Protein AF-A0A3D4EMS1-F1 (afdb_monomer)

Mean predicted aligned error: 6.12 Å

pLDDT: mean 89.82, std 6.59, range [55.81, 97.88]

Structure (mmCIF, N/CA/C/O backbone):
data_AF-A0A3D4EMS1-F1
#
_entry.id   AF-A0A3D4EMS1-F1
#
loop_
_atom_site.group_PDB
_atom_site.id
_atom_site.type_symbol
_atom_site.label_atom_id
_atom_site.label_alt_id
_atom_site.label_comp_id
_atom_site.label_asym_id
_atom_site.label_entity_id
_atom_site.label_seq_id
_atom_site.pdbx_PDB_ins_code
_atom_site.Cartn_x
_atom_site.Cartn_y
_atom_site.Cartn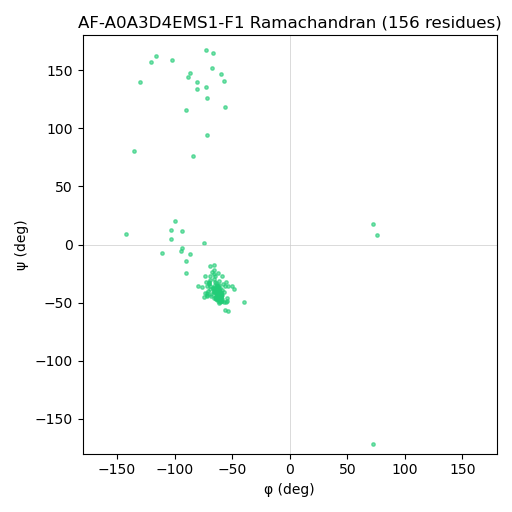_z
_atom_site.occupancy
_atom_site.B_iso_or_equiv
_atom_site.auth_seq_id
_atom_site.auth_comp_id
_atom_site.auth_asym_id
_atom_site.auth_atom_id
_atom_site.pdbx_PDB_model_num
ATOM 1 N N . MET A 1 1 ? -19.849 6.116 20.210 1.00 73.75 1 MET A N 1
ATO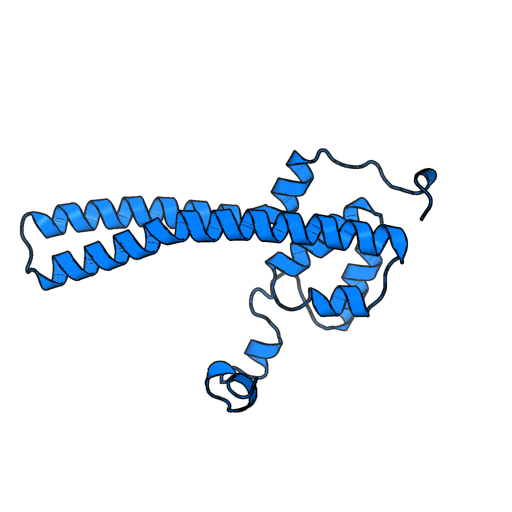M 2 C CA . MET A 1 1 ? -18.944 6.104 21.386 1.00 73.75 1 MET A CA 1
ATOM 3 C C . MET A 1 1 ? -18.803 7.508 21.944 1.00 73.75 1 MET A C 1
ATOM 5 O O . MET A 1 1 ? -18.920 8.450 21.167 1.00 73.75 1 MET A O 1
ATOM 9 N N . HIS A 1 2 ? -18.539 7.663 23.244 1.00 78.25 2 HIS A N 1
ATOM 10 C CA . HIS A 1 2 ? -18.126 8.957 23.791 1.00 78.25 2 HIS A CA 1
ATOM 11 C C . HIS A 1 2 ? -16.608 9.120 23.671 1.00 78.25 2 HIS A C 1
ATOM 13 O O . HIS A 1 2 ? -15.857 8.149 23.738 1.00 78.25 2 HIS A O 1
ATOM 19 N N . PHE A 1 3 ? -16.143 10.357 23.478 1.00 78.94 3 PHE A N 1
ATOM 20 C CA . PHE A 1 3 ? -14.710 10.655 23.357 1.00 78.94 3 PHE A CA 1
ATOM 21 C C . PHE A 1 3 ? -13.912 10.307 24.623 1.00 78.94 3 PHE A C 1
ATOM 23 O O . PHE A 1 3 ? -12.717 10.044 24.526 1.00 78.94 3 PHE A O 1
ATOM 30 N N . SER A 1 4 ? -14.569 10.278 25.785 1.00 79.62 4 SER A N 1
ATOM 31 C CA . SER A 1 4 ? -13.995 9.899 27.082 1.00 79.62 4 SER A CA 1
ATOM 32 C C . SER A 1 4 ? -13.546 8.442 27.155 1.00 79.62 4 SER A C 1
ATOM 34 O O . SER A 1 4 ? -12.640 8.125 27.918 1.00 79.62 4 SER A O 1
ATOM 36 N N . ASP A 1 5 ? -14.164 7.571 26.358 1.00 81.81 5 ASP A N 1
ATOM 37 C CA . ASP A 1 5 ? -13.976 6.120 26.447 1.00 81.81 5 ASP A CA 1
ATOM 38 C C . ASP A 1 5 ? -12.878 5.638 25.486 1.00 81.81 5 ASP A C 1
ATOM 40 O O . ASP A 1 5 ? -12.551 4.452 25.431 1.00 81.81 5 ASP A O 1
ATOM 44 N N . LEU A 1 6 ? -12.315 6.557 24.693 1.00 86.12 6 LEU A N 1
ATOM 45 C CA . LEU A 1 6 ? -11.325 6.240 23.678 1.00 86.12 6 LEU A CA 1
ATOM 46 C C . LEU A 1 6 ? -9.930 6.067 24.288 1.00 86.12 6 LEU A C 1
ATOM 48 O O . LEU A 1 6 ? -9.499 6.875 25.116 1.00 86.12 6 LEU A O 1
ATOM 52 N N . PRO A 1 7 ? -9.155 5.077 23.815 1.00 88.12 7 PRO A N 1
ATOM 53 C CA . PRO A 1 7 ? -7.757 4.971 24.190 1.00 88.12 7 PRO A CA 1
ATOM 54 C C . PRO A 1 7 ? -6.961 6.156 23.624 1.00 88.12 7 PRO A C 1
ATOM 56 O O . PRO A 1 7 ? -7.391 6.862 22.703 1.00 88.12 7 PRO A O 1
ATOM 59 N N . LYS A 1 8 ? -5.749 6.358 24.153 1.00 89.00 8 LYS A N 1
ATOM 60 C CA . LYS A 1 8 ? -4.843 7.415 23.690 1.00 89.00 8 LYS A CA 1
ATOM 61 C C . LYS A 1 8 ? -4.586 7.281 22.186 1.00 89.00 8 LYS A C 1
ATOM 63 O O . LYS A 1 8 ? -4.018 6.289 21.730 1.00 89.00 8 LYS A O 1
ATOM 68 N N . GLN A 1 9 ? -4.976 8.307 21.434 1.00 91.06 9 GLN A N 1
ATOM 69 C CA . GLN A 1 9 ? -4.819 8.329 19.984 1.00 91.06 9 GLN A CA 1
ATOM 70 C C . GLN A 1 9 ? -3.343 8.532 19.601 1.00 91.06 9 GLN A C 1
ATOM 72 O O . GLN A 1 9 ? -2.669 9.384 20.193 1.00 91.06 9 GLN A O 1
ATOM 77 N N . PRO A 1 10 ? -2.816 7.771 18.628 1.00 92.06 10 PRO A N 1
ATOM 78 C CA . PRO A 1 10 ? -1.483 8.002 18.092 1.00 92.06 10 PRO A CA 1
ATOM 79 C C . PRO A 1 10 ? -1.454 9.258 17.209 1.00 92.06 10 PRO A C 1
ATOM 81 O O . PRO A 1 10 ? -2.487 9.797 16.812 1.00 92.06 10 PRO A O 1
ATOM 84 N N . SER A 1 11 ? -0.250 9.722 16.870 1.00 93.38 11 SER A N 1
ATOM 85 C CA . SER A 1 11 ? -0.103 10.786 15.878 1.00 93.38 11 SER A CA 1
ATOM 86 C C . SER A 1 11 ? -0.503 10.292 14.486 1.00 93.38 11 SER A C 1
ATOM 88 O O . SER A 1 11 ? -0.323 9.120 14.145 1.00 93.38 11 SER A O 1
ATOM 90 N N . THR A 1 12 ? -0.970 11.210 13.639 1.00 90.31 12 THR A N 1
ATOM 91 C CA . THR A 1 12 ? -1.370 10.914 12.254 1.00 90.31 12 THR A CA 1
ATOM 92 C C . THR A 1 12 ? -0.270 10.199 11.469 1.00 90.31 12 THR A C 1
ATOM 94 O O . THR A 1 12 ? -0.560 9.310 10.672 1.00 90.31 12 THR A O 1
ATOM 97 N N . PHE A 1 13 ? 0.996 10.541 11.726 1.00 91.62 13 PHE A N 1
ATOM 98 C CA . PHE A 1 13 ? 2.151 9.898 11.103 1.00 91.62 13 PHE A CA 1
ATOM 99 C C . PHE A 1 13 ? 2.251 8.408 11.457 1.00 91.62 13 PHE A C 1
ATOM 101 O O . PHE A 1 13 ? 2.452 7.569 10.581 1.00 91.62 13 PHE A O 1
ATOM 108 N N . VAL A 1 14 ? 2.051 8.062 12.732 1.00 92.12 14 VAL A N 1
ATOM 109 C CA . VAL A 1 14 ? 2.082 6.669 13.198 1.00 92.12 14 VAL A CA 1
ATOM 110 C C . VAL A 1 14 ? 0.923 5.873 12.598 1.00 92.12 14 VAL A C 1
ATOM 112 O O . VAL A 1 14 ? 1.131 4.746 12.146 1.00 92.12 14 VAL A O 1
ATOM 115 N N . SER A 1 15 ? -0.278 6.455 12.521 1.00 92.44 15 SER A N 1
ATOM 116 C CA . SER A 1 15 ? -1.412 5.826 11.829 1.00 92.44 15 SER A CA 1
ATOM 117 C C . SER A 1 15 ? -1.100 5.599 10.347 1.00 92.44 15 SER A C 1
ATOM 119 O O . SER A 1 15 ? -1.318 4.502 9.835 1.00 92.44 15 SER A O 1
ATOM 121 N N . TYR A 1 16 ? -0.524 6.597 9.667 1.00 92.81 16 TYR A N 1
ATOM 122 C CA . TYR A 1 16 ? -0.149 6.499 8.254 1.00 92.81 16 TYR A CA 1
ATOM 123 C C . TYR A 1 16 ? 0.854 5.363 8.009 1.00 92.81 16 TYR A C 1
ATOM 125 O O . TYR A 1 16 ? 0.657 4.532 7.120 1.00 92.81 16 TYR A O 1
ATOM 133 N N . TRP A 1 17 ? 1.880 5.259 8.857 1.00 92.81 17 TRP A N 1
ATOM 134 C CA . TRP A 1 17 ? 2.853 4.169 8.814 1.00 92.81 17 TRP A CA 1
ATOM 135 C C . TRP A 1 17 ? 2.210 2.798 9.052 1.00 92.81 17 TRP A C 1
ATOM 137 O O . TRP A 1 17 ? 2.438 1.860 8.286 1.00 92.81 17 TRP A O 1
ATOM 147 N N . ASN A 1 18 ? 1.368 2.664 10.079 1.00 92.00 18 ASN A N 1
ATOM 148 C CA . ASN A 1 18 ? 0.736 1.389 10.427 1.00 92.00 18 ASN A CA 1
ATOM 149 C C . ASN A 1 18 ? -0.153 0.843 9.303 1.00 92.00 18 ASN A C 1
ATOM 151 O O . ASN A 1 18 ? -0.161 -0.369 9.063 1.00 92.00 18 ASN A O 1
ATOM 155 N N . VAL A 1 19 ? -0.864 1.733 8.608 1.00 92.44 19 VAL A N 1
ATOM 156 C CA . VAL A 1 19 ? -1.696 1.399 7.446 1.00 92.44 19 VAL A CA 1
ATOM 157 C C . VAL A 1 19 ? -0.823 1.059 6.232 1.00 92.44 19 VAL A C 1
ATOM 159 O O . VAL A 1 19 ? -1.081 0.069 5.547 1.00 92.44 19 VAL A O 1
ATOM 162 N N . GLY A 1 20 ? 0.220 1.854 5.976 1.00 92.31 20 GLY A N 1
ATOM 163 C CA . GLY A 1 20 ? 1.016 1.806 4.749 1.00 92.31 20 GLY A CA 1
ATOM 164 C C . GLY A 1 20 ? 2.230 0.873 4.749 1.00 92.31 20 GLY A C 1
ATOM 165 O O . GLY A 1 20 ? 2.746 0.590 3.675 1.00 92.31 20 GLY A O 1
ATOM 166 N N . LYS A 1 21 ? 2.701 0.356 5.894 1.00 92.25 21 LYS A N 1
ATOM 167 C CA . LYS A 1 21 ? 4.001 -0.353 6.007 1.00 92.25 21 LYS A CA 1
ATOM 168 C C . LYS A 1 21 ? 4.249 -1.464 4.978 1.00 92.25 21 LYS A C 1
ATOM 170 O O . LYS A 1 21 ? 5.376 -1.632 4.529 1.00 92.25 21 LYS A O 1
ATOM 175 N N . LEU A 1 22 ? 3.217 -2.212 4.581 1.00 91.06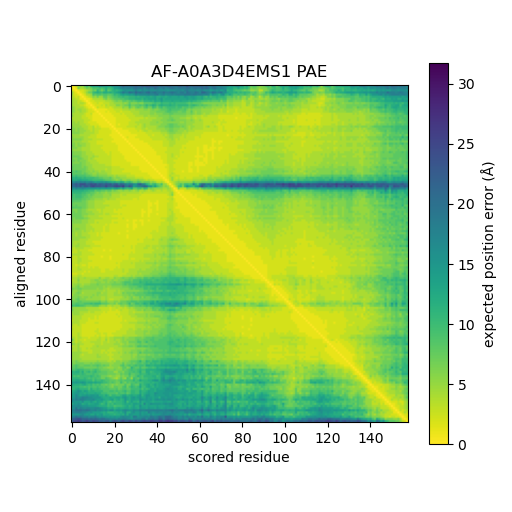 22 LEU A N 1
ATOM 176 C CA . LEU A 1 22 ? 3.354 -3.268 3.569 1.00 91.06 22 LEU A CA 1
ATOM 177 C C . LEU A 1 22 ? 3.563 -2.678 2.169 1.00 91.06 22 LEU A C 1
ATOM 179 O O . LEU A 1 22 ? 4.409 -3.154 1.419 1.00 91.06 22 LEU A O 1
ATOM 183 N N . LEU A 1 23 ? 2.829 -1.615 1.844 1.00 92.50 23 LEU A N 1
ATOM 184 C CA . LEU A 1 23 ? 2.968 -0.903 0.580 1.00 92.50 23 LEU A CA 1
ATOM 185 C C . LEU A 1 23 ? 4.285 -0.131 0.510 1.00 92.50 23 LEU A C 1
ATOM 187 O O . LEU A 1 23 ? 4.877 -0.064 -0.555 1.00 92.50 23 LEU A O 1
ATOM 191 N N . TYR A 1 24 ? 4.792 0.388 1.629 1.00 93.75 24 TYR A N 1
ATOM 192 C CA . TYR A 1 24 ? 6.138 0.960 1.673 1.00 93.75 24 TYR A CA 1
ATOM 193 C C . TYR A 1 24 ? 7.224 -0.082 1.392 1.00 93.75 24 TYR A C 1
ATOM 195 O O . TYR A 1 24 ? 8.200 0.229 0.716 1.00 93.75 24 TYR A O 1
ATOM 203 N N . GLY A 1 25 ? 7.030 -1.329 1.835 1.00 93.69 25 GLY A N 1
ATOM 204 C CA . GLY A 1 25 ? 7.888 -2.445 1.432 1.00 93.69 25 GLY A CA 1
ATOM 205 C C . GLY A 1 25 ? 7.856 -2.688 -0.080 1.00 93.69 25 GLY A C 1
ATOM 206 O O . GLY A 1 25 ? 8.907 -2.834 -0.697 1.00 93.69 25 GLY A O 1
ATOM 207 N N . ALA A 1 26 ? 6.668 -2.660 -0.691 1.00 93.75 26 ALA A N 1
ATOM 208 C CA . ALA A 1 26 ? 6.525 -2.767 -2.145 1.00 93.75 26 ALA A CA 1
ATOM 209 C C . ALA A 1 26 ? 7.133 -1.563 -2.888 1.00 93.75 26 ALA A C 1
ATOM 211 O O . ALA A 1 26 ? 7.795 -1.740 -3.902 1.00 93.75 26 ALA A O 1
ATOM 212 N N . LEU A 1 27 ? 6.966 -0.344 -2.371 1.00 96.00 27 LEU A N 1
ATOM 213 C CA . LEU A 1 27 ? 7.572 0.867 -2.927 1.00 96.00 27 LEU A CA 1
ATOM 214 C C . LEU A 1 27 ? 9.098 0.750 -2.958 1.00 96.00 27 LEU A C 1
ATOM 216 O O . LEU A 1 27 ? 9.719 1.034 -3.976 1.00 96.00 27 LEU A O 1
ATOM 220 N N . PHE A 1 28 ? 9.691 0.300 -1.851 1.00 96.88 28 PHE A N 1
ATOM 221 C CA . PHE A 1 28 ? 11.128 0.069 -1.768 1.00 96.88 28 PHE A CA 1
ATOM 222 C C . PHE A 1 28 ? 11.596 -0.987 -2.778 1.00 96.88 28 PHE A C 1
ATOM 224 O O . PHE A 1 28 ? 12.595 -0.771 -3.460 1.00 96.88 28 PHE A O 1
ATOM 231 N N . LEU A 1 29 ? 10.845 -2.084 -2.929 1.00 96.69 29 LEU A N 1
ATOM 232 C CA . LEU A 1 29 ? 11.112 -3.108 -3.941 1.00 96.69 29 LEU A CA 1
ATOM 233 C C . LEU A 1 29 ? 11.129 -2.509 -5.358 1.00 96.69 29 LEU A C 1
ATOM 235 O O . LEU A 1 29 ? 12.105 -2.702 -6.074 1.00 96.69 29 LEU A O 1
ATOM 239 N N . PHE A 1 30 ? 10.111 -1.728 -5.736 1.00 97.25 30 PHE A N 1
ATOM 240 C CA . PHE A 1 30 ? 10.046 -1.103 -7.063 1.00 97.25 30 PHE A CA 1
ATOM 241 C C . PHE A 1 30 ? 11.161 -0.076 -7.298 1.00 97.25 30 PHE A C 1
ATOM 243 O O . PHE A 1 30 ? 11.655 0.052 -8.415 1.00 97.25 30 PHE A O 1
ATOM 250 N N . ILE A 1 31 ? 11.621 0.630 -6.261 1.00 97.50 31 ILE A N 1
ATOM 251 C CA . ILE A 1 31 ? 12.794 1.510 -6.376 1.00 97.50 31 ILE A CA 1
ATOM 252 C C . ILE A 1 31 ? 14.052 0.685 -6.686 1.00 97.50 31 ILE A C 1
ATOM 254 O O . ILE A 1 31 ? 14.797 1.033 -7.602 1.00 97.50 31 ILE A O 1
ATOM 258 N N . LEU A 1 32 ? 14.279 -0.417 -5.963 1.00 97.88 32 LEU A N 1
ATOM 259 C CA . LEU A 1 32 ? 15.425 -1.299 -6.208 1.00 97.88 32 LEU A CA 1
ATOM 260 C C . LEU A 1 32 ? 15.375 -1.937 -7.599 1.00 97.88 32 LEU A C 1
ATOM 262 O O . LEU A 1 32 ? 16.379 -1.946 -8.309 1.00 97.88 32 LEU A O 1
ATOM 266 N N . GLU A 1 33 ? 14.209 -2.438 -7.997 1.00 97.12 33 GLU A N 1
ATOM 267 C CA . GLU A 1 33 ? 13.971 -2.987 -9.330 1.00 97.12 33 GLU A CA 1
ATOM 268 C C . GLU A 1 33 ? 14.214 -1.944 -10.422 1.00 97.12 33 GLU A C 1
ATOM 270 O O . GLU A 1 33 ? 14.879 -2.245 -11.405 1.00 97.12 33 GLU A O 1
ATOM 275 N N . THR A 1 34 ? 13.750 -0.706 -10.240 1.00 97.69 34 THR A N 1
ATOM 276 C CA . THR A 1 34 ? 13.986 0.388 -11.193 1.00 97.69 34 THR A CA 1
ATOM 277 C C . THR A 1 34 ? 15.481 0.650 -11.370 1.00 97.69 34 THR A C 1
ATOM 279 O O . THR A 1 34 ? 15.955 0.749 -12.501 1.00 97.69 34 THR A O 1
ATOM 282 N N . VAL A 1 35 ? 16.249 0.706 -10.276 1.00 97.62 35 VAL A N 1
ATOM 283 C CA . VAL A 1 35 ? 17.712 0.872 -10.339 1.00 97.62 35 VAL A CA 1
ATOM 284 C C . VAL A 1 35 ? 18.366 -0.316 -11.051 1.00 97.62 35 VAL A C 1
ATOM 286 O O . VAL A 1 35 ? 19.210 -0.121 -11.922 1.00 97.62 35 VAL A O 1
ATOM 289 N N . PHE A 1 36 ? 17.955 -1.542 -10.727 1.00 97.62 36 PHE A N 1
ATOM 290 C CA . PHE A 1 36 ? 18.477 -2.755 -11.355 1.00 97.62 36 PHE A CA 1
ATOM 291 C C . PHE A 1 36 ? 18.149 -2.834 -12.854 1.00 97.62 36 PHE A C 1
ATOM 293 O O . PHE A 1 36 ? 19.013 -3.136 -13.673 1.00 97.62 36 PHE A O 1
ATOM 300 N N . TYR A 1 37 ? 16.915 -2.535 -13.254 1.00 97.31 37 TYR A N 1
ATOM 301 C CA . TYR A 1 37 ? 16.530 -2.543 -14.662 1.00 97.31 37 TYR A CA 1
ATOM 302 C C . TYR A 1 37 ? 17.181 -1.406 -15.437 1.00 97.31 37 TYR A C 1
ATOM 304 O O . TYR A 1 37 ? 17.493 -1.587 -16.611 1.00 97.31 37 TYR A O 1
ATOM 312 N N . TYR A 1 38 ? 17.458 -0.273 -14.792 1.00 97.00 38 TYR A N 1
ATOM 313 C CA . TYR A 1 38 ? 18.208 0.810 -15.410 1.00 97.00 38 TYR A CA 1
ATOM 314 C C . TYR 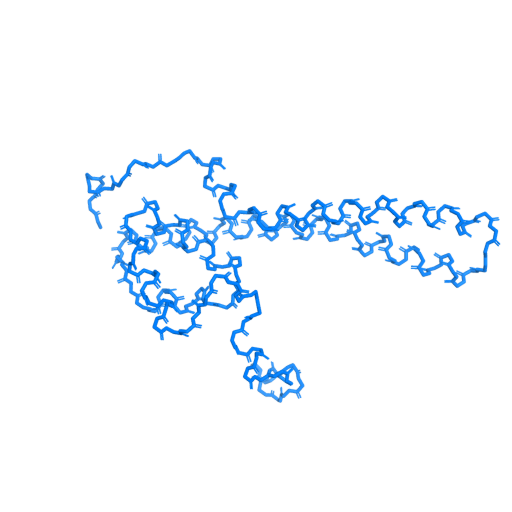A 1 38 ? 19.642 0.385 -15.745 1.00 97.00 38 TYR A C 1
ATOM 316 O O . TYR A 1 38 ? 20.085 0.601 -16.872 1.00 97.00 38 TYR A O 1
ATOM 324 N N . THR A 1 39 ? 20.353 -0.287 -14.830 1.00 95.75 39 THR A N 1
ATOM 325 C CA . THR A 1 39 ? 21.710 -0.780 -15.129 1.00 95.75 39 THR A CA 1
ATOM 326 C C . THR A 1 39 ? 21.696 -1.806 -16.261 1.00 95.75 39 THR A C 1
ATOM 328 O O . THR A 1 39 ? 22.504 -1.705 -17.182 1.00 95.75 39 THR A O 1
ATOM 331 N N . LYS A 1 40 ? 20.724 -2.729 -16.271 1.00 94.94 40 LYS A N 1
ATOM 332 C CA . LYS A 1 40 ? 20.559 -3.701 -17.365 1.00 94.94 40 LYS A CA 1
ATOM 333 C C . LYS A 1 40 ? 20.174 -3.076 -18.696 1.00 94.94 40 LYS A C 1
ATOM 335 O O . LYS A 1 40 ? 20.647 -3.528 -19.736 1.00 94.94 40 LYS A O 1
ATOM 340 N N . PHE A 1 41 ? 19.370 -2.022 -18.675 1.00 95.12 41 PHE A N 1
ATOM 341 C CA . PHE A 1 41 ? 19.040 -1.263 -19.871 1.00 95.12 41 PHE A CA 1
ATOM 342 C C . PHE A 1 41 ? 20.277 -0.566 -20.454 1.00 95.12 41 PHE A C 1
ATOM 344 O O . PHE A 1 41 ? 20.511 -0.671 -21.656 1.00 95.12 41 PHE A O 1
ATOM 351 N N . VAL A 1 42 ? 21.104 0.072 -19.617 1.00 94.38 42 VAL A N 1
ATOM 352 C CA . VAL A 1 42 ? 22.354 0.720 -20.057 1.00 94.38 42 VAL A CA 1
ATOM 353 C C . VAL A 1 42 ? 23.337 -0.306 -20.631 1.00 94.38 42 VAL A C 1
ATOM 355 O O . VAL A 1 42 ? 23.854 -0.089 -21.722 1.00 94.38 42 VAL A O 1
ATOM 358 N N . GLU A 1 43 ? 23.535 -1.450 -19.964 1.00 92.38 43 GLU A N 1
ATOM 359 C CA . GLU A 1 43 ? 24.349 -2.563 -20.489 1.00 92.38 43 GLU A CA 1
ATOM 360 C C . GLU A 1 43 ? 23.830 -3.065 -21.850 1.00 92.38 43 GLU A C 1
ATOM 362 O O . GLU A 1 43 ? 24.606 -3.366 -22.758 1.00 92.38 43 GLU A O 1
ATOM 367 N N . ALA A 1 44 ? 22.506 -3.168 -22.010 1.00 92.06 44 ALA A N 1
ATOM 368 C CA . ALA A 1 44 ? 21.897 -3.627 -23.252 1.00 92.06 44 ALA A CA 1
ATOM 369 C C . ALA A 1 44 ? 22.032 -2.611 -24.394 1.00 92.06 44 ALA A C 1
ATOM 371 O O . ALA A 1 44 ? 22.176 -3.012 -25.548 1.00 92.06 44 ALA A O 1
ATOM 372 N N . TYR A 1 45 ? 21.998 -1.317 -24.080 1.00 90.94 45 TYR A N 1
ATOM 373 C CA . TYR A 1 45 ? 22.055 -0.244 -25.068 1.00 90.94 45 TYR A CA 1
ATOM 374 C C . TYR A 1 45 ? 23.399 -0.182 -25.808 1.00 90.94 45 TYR A C 1
ATOM 376 O O . TYR A 1 45 ? 23.434 0.202 -26.974 1.00 90.94 45 TYR A O 1
ATOM 384 N N . THR A 1 46 ? 24.497 -0.589 -25.164 1.00 84.75 46 THR A N 1
ATOM 385 C CA . THR A 1 46 ? 25.842 -0.502 -25.752 1.00 84.75 46 THR A CA 1
ATOM 386 C C . THR A 1 46 ? 26.146 -1.627 -26.748 1.00 84.75 46 THR A C 1
ATOM 388 O O . THR A 1 46 ? 26.822 -1.375 -27.739 1.00 84.75 46 THR A O 1
ATOM 391 N N . GLU A 1 47 ? 25.664 -2.859 -26.521 1.00 73.62 47 GLU A N 1
ATOM 392 C CA . GLU A 1 47 ? 26.172 -4.035 -27.264 1.00 73.62 47 GLU A CA 1
ATOM 393 C C . GLU A 1 47 ? 25.123 -5.098 -27.650 1.00 73.62 47 GLU A C 1
ATOM 395 O O . GLU A 1 47 ? 25.490 -6.195 -28.082 1.00 73.62 47 GLU A O 1
ATOM 400 N N . LYS A 1 48 ? 23.814 -4.853 -27.476 1.00 80.81 48 LYS A N 1
ATOM 401 C CA . LYS A 1 48 ? 22.785 -5.897 -27.674 1.00 80.81 48 LYS A CA 1
ATOM 402 C C . LYS A 1 48 ? 21.810 -5.609 -28.813 1.00 80.81 48 LYS A C 1
ATOM 404 O O . LYS A 1 48 ? 21.631 -4.491 -29.280 1.00 80.81 48 LYS A O 1
ATOM 409 N N . THR A 1 49 ? 21.137 -6.674 -29.248 1.00 89.62 49 THR A N 1
ATOM 410 C CA . THR A 1 49 ? 20.045 -6.636 -30.226 1.00 89.62 49 THR A CA 1
ATOM 411 C C . THR A 1 49 ? 18.887 -5.766 -29.729 1.00 89.62 49 THR A C 1
ATOM 413 O O . THR A 1 49 ? 18.555 -5.785 -28.544 1.00 89.62 49 THR A O 1
ATOM 416 N N . ILE A 1 50 ? 18.194 -5.096 -30.655 1.00 91.62 50 ILE A N 1
ATOM 417 C CA . ILE A 1 50 ? 17.016 -4.245 -30.394 1.00 91.62 50 ILE A CA 1
ATOM 418 C C . ILE A 1 50 ? 15.972 -4.929 -29.493 1.00 91.62 50 ILE A C 1
ATOM 420 O O . ILE A 1 50 ? 15.408 -4.284 -28.615 1.00 91.62 50 ILE A O 1
ATOM 424 N N . LEU A 1 51 ? 15.745 -6.238 -29.652 1.00 93.31 51 LEU A N 1
ATOM 425 C CA . LEU A 1 51 ? 14.805 -6.998 -28.816 1.00 93.31 51 LEU A CA 1
ATOM 426 C C . LEU A 1 51 ? 15.182 -6.988 -27.328 1.00 93.31 51 LEU A C 1
ATOM 428 O O . LEU A 1 51 ? 14.313 -6.849 -26.472 1.00 93.31 51 LEU A O 1
ATOM 432 N N . ILE A 1 52 ? 16.473 -7.113 -27.019 1.00 93.38 52 ILE A N 1
ATOM 433 C CA . ILE A 1 52 ? 16.974 -7.119 -25.640 1.00 93.38 52 ILE A CA 1
ATOM 434 C C . ILE A 1 52 ? 16.848 -5.714 -25.045 1.00 93.38 52 ILE A C 1
ATOM 436 O O . ILE A 1 52 ? 16.421 -5.567 -23.902 1.00 93.38 52 ILE A O 1
ATOM 440 N N . ILE A 1 53 ? 17.148 -4.681 -25.838 1.00 94.19 53 ILE A N 1
ATOM 441 C CA . ILE A 1 53 ? 16.964 -3.278 -25.443 1.00 94.19 53 ILE A CA 1
ATOM 442 C C . ILE A 1 53 ? 15.488 -3.009 -25.115 1.00 94.19 53 ILE A C 1
ATOM 444 O O . ILE A 1 53 ? 15.182 -2.483 -24.047 1.00 94.19 53 ILE A O 1
ATOM 448 N N . ALA A 1 54 ? 14.568 -3.419 -25.994 1.00 95.25 54 ALA A N 1
ATOM 449 C CA . ALA A 1 54 ? 13.131 -3.240 -25.800 1.00 95.25 54 ALA A CA 1
ATOM 450 C C . ALA A 1 54 ? 12.607 -3.990 -24.564 1.00 95.25 54 ALA A C 1
ATOM 452 O O . ALA A 1 54 ? 11.807 -3.439 -23.809 1.00 95.25 54 ALA A O 1
ATOM 453 N N . PHE A 1 55 ? 13.084 -5.214 -24.320 1.00 96.12 55 PHE A N 1
ATOM 454 C CA . PHE A 1 55 ? 12.729 -5.991 -23.132 1.00 96.12 55 PHE A CA 1
ATOM 455 C C . PHE A 1 55 ? 13.134 -5.280 -21.832 1.00 96.12 55 PHE A C 1
ATOM 457 O O . PHE A 1 55 ? 12.306 -5.111 -20.937 1.00 96.12 55 PHE A O 1
ATOM 464 N N . TRP A 1 56 ? 14.383 -4.814 -21.728 1.00 96.12 56 TRP A N 1
ATOM 465 C CA . TRP A 1 56 ? 14.842 -4.116 -20.522 1.00 96.12 56 TRP A CA 1
ATOM 466 C C . TRP A 1 56 ? 14.187 -2.750 -20.347 1.00 96.12 56 TRP A C 1
ATOM 468 O O . TRP A 1 56 ? 13.860 -2.381 -19.220 1.00 96.12 56 TRP A O 1
ATOM 478 N N . LEU A 1 57 ? 13.925 -2.035 -21.445 1.00 95.88 57 LEU A N 1
ATOM 479 C CA . LEU A 1 57 ? 13.160 -0.792 -21.411 1.00 95.88 57 LEU A CA 1
ATOM 480 C C . LEU A 1 57 ? 11.742 -1.026 -20.878 1.00 95.88 57 LEU A C 1
ATOM 482 O O . LEU A 1 57 ? 11.279 -0.272 -20.026 1.00 95.88 57 LEU A O 1
ATOM 486 N N . TRP A 1 58 ? 11.069 -2.087 -21.329 1.00 97.25 58 TRP A N 1
ATOM 487 C CA . TRP A 1 58 ? 9.745 -2.459 -20.835 1.00 97.25 58 TRP A CA 1
ATOM 488 C C . TRP A 1 58 ? 9.757 -2.744 -19.328 1.00 97.25 58 TRP A C 1
ATOM 490 O O . TRP A 1 58 ? 8.941 -2.188 -18.594 1.00 97.25 58 TRP A O 1
ATOM 500 N N . CYS A 1 59 ? 10.706 -3.555 -18.848 1.00 96.88 59 CYS A N 1
ATOM 501 C CA . CYS A 1 59 ? 10.865 -3.850 -17.419 1.00 96.88 59 CYS A CA 1
ATOM 502 C C . CYS A 1 59 ? 11.141 -2.583 -16.593 1.00 96.88 59 CYS A C 1
ATOM 504 O O . CYS A 1 59 ? 10.540 -2.389 -15.534 1.00 96.88 59 CYS A O 1
ATOM 506 N N . LEU A 1 60 ? 11.999 -1.692 -17.100 1.00 97.44 60 LEU A N 1
ATOM 507 C CA . LEU A 1 60 ? 12.302 -0.410 -16.470 1.00 97.44 60 LEU A CA 1
ATOM 508 C C . LEU A 1 60 ? 11.052 0.472 -16.364 1.00 97.44 60 LEU A C 1
ATOM 510 O O . LEU A 1 60 ? 10.734 0.954 -15.278 1.00 97.44 60 LEU A O 1
ATOM 514 N N . MET A 1 61 ? 10.319 0.652 -17.466 1.00 97.50 61 MET A N 1
ATOM 515 C CA . MET A 1 61 ? 9.090 1.448 -17.475 1.00 97.50 61 MET A CA 1
ATOM 516 C C . MET A 1 61 ? 8.022 0.854 -16.556 1.00 97.50 61 MET A C 1
ATOM 518 O O . MET A 1 61 ? 7.363 1.596 -15.827 1.00 97.50 61 MET A O 1
ATOM 522 N N . PHE A 1 62 ? 7.877 -0.473 -16.555 1.00 96.69 62 PHE A N 1
ATOM 523 C CA . PHE A 1 62 ? 6.965 -1.176 -15.662 1.00 96.69 62 PHE A CA 1
ATOM 524 C C . PHE A 1 62 ? 7.275 -0.842 -14.200 1.00 96.69 62 PHE A C 1
ATOM 526 O O . PHE A 1 62 ? 6.406 -0.312 -13.508 1.00 96.69 62 PHE A O 1
ATOM 533 N N . SER A 1 63 ? 8.508 -1.072 -13.741 1.00 96.81 63 SER A N 1
ATOM 534 C CA . SER A 1 63 ? 8.885 -0.828 -12.344 1.00 96.81 63 SER A CA 1
ATOM 535 C C . SER A 1 63 ? 8.770 0.654 -11.960 1.00 96.81 63 SER A C 1
ATOM 537 O O . SER A 1 63 ? 8.187 0.990 -10.927 1.00 96.81 63 SER A O 1
ATOM 539 N N . PHE A 1 64 ? 9.198 1.557 -12.849 1.00 97.06 64 PHE A N 1
ATOM 540 C CA . PHE A 1 64 ? 9.141 3.001 -12.623 1.00 97.06 64 PHE A CA 1
ATOM 541 C C . PHE A 1 64 ? 7.708 3.520 -12.445 1.00 97.06 64 PHE A C 1
ATOM 543 O O . PHE A 1 64 ? 7.428 4.270 -11.510 1.00 97.06 64 PHE A O 1
ATOM 550 N N . ILE A 1 65 ? 6.766 3.095 -13.295 1.00 97.38 65 ILE A N 1
ATOM 551 C CA . ILE A 1 65 ? 5.354 3.489 -13.169 1.00 97.38 65 ILE A CA 1
ATOM 552 C C . ILE A 1 65 ? 4.759 2.964 -11.853 1.00 97.38 65 ILE A C 1
ATOM 554 O O . ILE A 1 65 ? 3.976 3.662 -11.200 1.00 97.38 65 ILE A O 1
ATOM 558 N N . HIS A 1 66 ? 5.152 1.762 -11.420 1.00 96.25 66 HIS A N 1
ATOM 559 C CA . HIS A 1 66 ? 4.627 1.155 -10.197 1.00 96.25 66 HIS A CA 1
ATOM 560 C C . HIS A 1 66 ? 5.006 1.920 -8.923 1.00 96.25 66 HIS A C 1
ATOM 562 O O . HIS A 1 66 ? 4.227 1.901 -7.970 1.00 96.25 66 HIS A O 1
ATOM 568 N N . ILE A 1 67 ? 6.106 2.681 -8.913 1.00 96.50 67 ILE A N 1
ATOM 569 C CA . ILE A 1 67 ? 6.446 3.602 -7.812 1.00 96.50 67 ILE A CA 1
ATOM 570 C C . ILE A 1 67 ? 5.287 4.579 -7.550 1.00 96.50 67 ILE A C 1
ATOM 572 O O . ILE A 1 67 ? 4.854 4.768 -6.406 1.00 96.50 67 ILE A O 1
ATOM 576 N N . PHE A 1 68 ? 4.726 5.164 -8.611 1.00 96.38 68 PHE A N 1
ATOM 577 C CA . PHE A 1 68 ? 3.604 6.097 -8.507 1.00 96.38 68 PHE A CA 1
ATOM 578 C C . PHE A 1 68 ? 2.305 5.379 -8.140 1.00 96.38 68 PHE A C 1
ATOM 580 O O . PHE A 1 68 ? 1.574 5.845 -7.264 1.00 96.38 68 PHE A O 1
ATOM 587 N N . LEU A 1 69 ? 2.031 4.225 -8.759 1.00 95.94 69 LEU A N 1
ATOM 588 C CA . LEU A 1 69 ? 0.825 3.439 -8.475 1.00 95.94 69 LEU A CA 1
ATOM 589 C C . LEU A 1 69 ? 0.762 2.997 -7.009 1.00 95.94 69 LEU A C 1
ATOM 591 O O . LEU A 1 69 ? -0.276 3.152 -6.366 1.00 95.94 69 LEU A O 1
ATOM 595 N N . VAL A 1 70 ? 1.872 2.507 -6.455 1.00 95.19 70 VAL A N 1
ATOM 596 C CA . VAL A 1 70 ? 1.944 2.098 -5.047 1.00 95.19 70 VAL A CA 1
ATOM 597 C C . VAL A 1 70 ? 1.782 3.300 -4.124 1.00 95.19 70 VAL A C 1
ATOM 599 O O . VAL A 1 70 ? 1.049 3.213 -3.141 1.00 95.19 70 VAL A O 1
ATOM 602 N N . THR A 1 71 ? 2.388 4.443 -4.450 1.00 94.25 71 THR A N 1
ATOM 603 C CA . THR A 1 71 ? 2.216 5.679 -3.669 1.00 94.25 71 THR A CA 1
ATOM 604 C C . THR A 1 71 ? 0.747 6.119 -3.629 1.00 94.25 71 THR A C 1
ATOM 606 O O . THR A 1 71 ? 0.219 6.443 -2.561 1.00 94.25 71 THR A O 1
ATOM 609 N N . MET A 1 72 ? 0.051 6.065 -4.767 1.00 95.19 72 MET A N 1
ATOM 610 C CA . MET A 1 72 ? -1.384 6.351 -4.838 1.00 95.19 72 MET A CA 1
ATOM 611 C C . MET A 1 72 ? -2.228 5.319 -4.076 1.00 95.19 72 MET A C 1
ATOM 613 O O . MET A 1 72 ? -3.196 5.697 -3.409 1.00 95.19 72 MET A O 1
ATOM 617 N N . ASP A 1 73 ? -1.860 4.033 -4.103 1.00 93.50 73 ASP A N 1
ATOM 618 C CA . ASP A 1 73 ? -2.552 3.009 -3.311 1.00 93.50 73 ASP A CA 1
ATOM 619 C C . ASP A 1 73 ? -2.348 3.246 -1.804 1.00 93.50 73 ASP A C 1
ATOM 621 O O . ASP A 1 73 ? -3.321 3.172 -1.058 1.00 93.50 73 ASP A O 1
ATOM 625 N N . VAL A 1 74 ? -1.157 3.660 -1.337 1.00 93.44 74 VAL A N 1
ATOM 626 C CA . VAL A 1 74 ? -0.933 4.043 0.080 1.00 93.44 74 VAL A CA 1
ATOM 627 C C . VAL A 1 74 ? -1.920 5.128 0.501 1.00 93.44 74 VAL A C 1
ATOM 629 O O . VAL A 1 74 ? -2.602 4.991 1.522 1.00 93.44 74 VAL A O 1
ATOM 632 N N . TRP A 1 75 ? -2.041 6.180 -0.308 1.00 93.75 75 TRP A N 1
ATOM 633 C CA . TRP A 1 75 ? -2.965 7.281 -0.049 1.00 93.75 75 TRP A CA 1
ATOM 634 C C . TRP A 1 75 ? -4.424 6.804 0.003 1.00 93.75 75 TRP A C 1
ATOM 636 O O . TRP A 1 75 ? -5.163 7.129 0.937 1.00 93.75 75 TRP A O 1
ATOM 646 N N . SER A 1 76 ? -4.831 5.963 -0.951 1.00 93.31 76 SER A N 1
ATOM 647 C CA . SER A 1 76 ? -6.159 5.341 -0.982 1.00 93.31 76 SER A CA 1
ATOM 648 C C . SER A 1 76 ? -6.437 4.488 0.266 1.00 93.31 76 SER A C 1
ATOM 650 O O . SER A 1 76 ? -7.521 4.559 0.857 1.00 93.31 76 SER A O 1
ATOM 652 N N . ARG A 1 77 ? -5.458 3.710 0.754 1.00 92.50 77 ARG A N 1
ATOM 653 C CA . ARG A 1 77 ? -5.599 2.934 2.002 1.00 92.50 77 ARG A CA 1
ATOM 654 C C . ARG A 1 77 ? -5.722 3.823 3.225 1.00 92.50 77 ARG A C 1
ATOM 656 O O . ARG A 1 77 ? -6.529 3.514 4.101 1.00 92.50 77 ARG A O 1
ATOM 663 N N . PHE A 1 78 ? -5.006 4.940 3.268 1.00 94.31 78 PHE A N 1
ATOM 664 C CA . PHE A 1 78 ? -5.139 5.893 4.361 1.00 94.31 78 PHE A CA 1
ATOM 665 C C . PHE A 1 78 ? -6.519 6.571 4.385 1.00 94.31 78 PHE A C 1
ATOM 667 O O . PHE A 1 78 ? -7.106 6.757 5.451 1.00 94.31 78 PHE A O 1
ATOM 674 N N . GLN A 1 79 ? -7.101 6.878 3.222 1.00 93.31 79 GLN A N 1
ATOM 675 C CA . GLN A 1 79 ? -8.485 7.361 3.155 1.00 93.31 79 GLN A CA 1
ATOM 676 C C . GLN A 1 79 ? -9.492 6.315 3.644 1.00 93.31 79 GLN A C 1
ATOM 678 O O . GLN A 1 79 ? -10.405 6.653 4.397 1.00 93.31 79 GLN A O 1
ATOM 683 N N . ASN A 1 80 ? -9.309 5.049 3.257 1.00 92.69 80 ASN A N 1
ATOM 684 C CA . ASN A 1 80 ? -10.140 3.953 3.753 1.00 92.69 80 ASN A CA 1
ATOM 685 C C . ASN A 1 80 ? -10.038 3.822 5.275 1.00 92.69 80 ASN A C 1
ATOM 687 O O . ASN A 1 80 ? -11.060 3.694 5.932 1.00 92.69 80 ASN A O 1
ATOM 691 N N . TYR A 1 81 ? -8.831 3.919 5.836 1.00 94.75 81 TYR A N 1
ATOM 692 C CA . TYR A 1 81 ? -8.614 3.937 7.282 1.00 94.75 81 TYR A CA 1
ATOM 693 C C . TYR A 1 81 ? -9.434 5.036 7.982 1.00 94.75 81 TYR A C 1
ATOM 695 O O . TYR A 1 81 ? -10.146 4.731 8.936 1.00 94.75 81 TYR A O 1
ATOM 703 N N . LYS A 1 82 ? -9.405 6.281 7.480 1.00 94.25 82 LYS A N 1
ATOM 704 C CA . LYS A 1 82 ? -10.208 7.383 8.044 1.00 94.25 82 LYS A CA 1
ATOM 705 C C . LYS A 1 82 ? -11.704 7.062 8.009 1.00 94.25 82 LYS A C 1
ATOM 707 O O . LYS A 1 82 ? -12.365 7.119 9.037 1.00 94.25 82 LYS A O 1
ATOM 712 N N . ARG A 1 83 ? -12.202 6.606 6.855 1.00 93.62 83 ARG A N 1
ATOM 713 C CA . ARG A 1 83 ? -13.610 6.215 6.678 1.00 93.62 83 ARG A CA 1
ATOM 714 C C . ARG A 1 83 ? -14.032 5.095 7.632 1.00 93.62 83 ARG A C 1
ATOM 716 O O . ARG A 1 83 ? -15.111 5.146 8.210 1.00 93.62 83 ARG A O 1
ATOM 723 N N . ILE A 1 84 ? -13.186 4.079 7.796 1.00 93.56 84 ILE A N 1
ATOM 724 C CA . ILE A 1 84 ? -13.427 2.972 8.726 1.00 93.56 84 ILE A CA 1
ATOM 725 C C . ILE A 1 84 ? -13.506 3.493 10.157 1.00 93.56 84 ILE A C 1
ATOM 727 O O . ILE A 1 84 ? -14.409 3.108 10.894 1.00 93.56 84 ILE A O 1
ATOM 731 N N . LYS A 1 85 ? -12.560 4.351 10.550 1.00 93.38 85 LYS A N 1
ATOM 732 C CA . LYS A 1 85 ? -12.504 4.921 11.894 1.00 93.38 85 LYS A CA 1
ATOM 733 C C . LYS A 1 85 ? -13.772 5.710 12.211 1.00 93.38 85 LYS A C 1
ATOM 735 O O . LYS A 1 85 ? -14.347 5.500 13.274 1.00 93.38 85 LYS A O 1
ATOM 740 N N . ASP A 1 86 ? -14.253 6.517 11.270 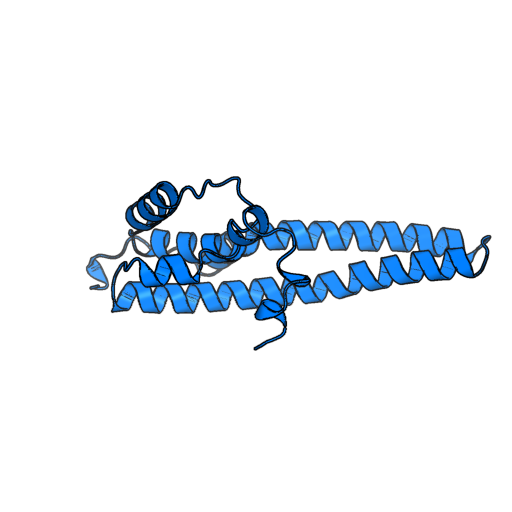1.00 93.38 86 ASP A N 1
ATOM 741 C CA . ASP A 1 86 ? -15.503 7.265 11.426 1.00 93.38 86 ASP A CA 1
ATOM 742 C C . ASP A 1 86 ? -16.708 6.324 11.594 1.00 93.38 86 ASP A C 1
ATOM 744 O O . ASP A 1 86 ? -17.495 6.483 12.528 1.00 93.38 86 ASP A O 1
ATOM 748 N N . HIS A 1 87 ? -16.822 5.287 10.755 1.00 92.50 87 HIS A N 1
ATOM 749 C CA . HIS A 1 87 ? -17.906 4.304 10.869 1.00 92.50 87 HIS A CA 1
ATOM 750 C C . HIS A 1 87 ? -17.877 3.527 12.186 1.00 92.50 87 HIS A C 1
ATOM 752 O O . HIS A 1 87 ? -18.922 3.353 12.813 1.00 92.50 87 HIS A O 1
ATOM 758 N N . LEU A 1 88 ? -16.700 3.067 12.615 1.00 92.75 88 LEU A N 1
ATOM 759 C CA . LEU A 1 88 ? -16.545 2.359 13.883 1.00 92.75 88 LEU A CA 1
ATOM 760 C C . LEU A 1 88 ? -16.864 3.279 15.067 1.00 92.75 88 LEU A C 1
ATOM 762 O O . LEU A 1 88 ? -17.531 2.855 16.004 1.00 92.75 88 LEU A O 1
ATOM 766 N N . PHE A 1 89 ? -16.458 4.548 15.024 1.00 92.19 89 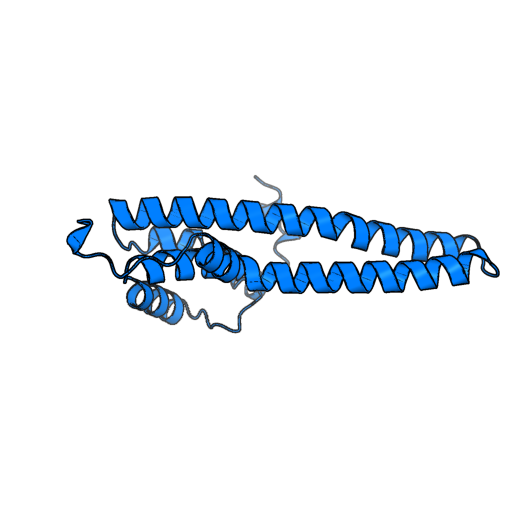PHE A N 1
ATOM 767 C CA . PHE A 1 89 ? -16.763 5.503 16.089 1.00 92.19 89 PHE A CA 1
ATOM 768 C C . PHE A 1 89 ? -18.274 5.775 16.223 1.00 92.19 89 PHE A C 1
ATOM 770 O O . PHE A 1 89 ? -18.803 5.833 17.342 1.00 92.19 89 PHE A O 1
ATOM 777 N N . GLN A 1 90 ? -18.972 5.907 15.089 1.00 91.56 90 GLN A N 1
ATOM 778 C CA . GLN A 1 90 ? -20.411 6.187 15.035 1.00 91.56 90 GLN A CA 1
ATOM 779 C C . GLN A 1 90 ? -21.272 4.973 15.398 1.00 91.56 90 GLN A C 1
ATOM 781 O O . GLN A 1 90 ? -22.215 5.106 16.175 1.00 91.56 90 GLN A O 1
ATOM 786 N N . HIS A 1 91 ? -20.957 3.795 14.855 1.00 89.75 91 HIS A N 1
ATOM 787 C CA . HIS A 1 91 ? -21.831 2.618 14.933 1.00 89.75 91 HIS A CA 1
ATOM 788 C C . HIS A 1 91 ? -21.296 1.487 15.816 1.00 89.75 91 HIS A C 1
ATOM 790 O O . HIS A 1 91 ? -22.008 0.514 16.055 1.00 89.75 91 HIS A O 1
ATOM 796 N N . GLY A 1 92 ? -20.060 1.591 16.299 1.00 89.44 92 GLY A N 1
ATOM 797 C CA . GLY A 1 92 ? -19.382 0.487 16.964 1.00 89.44 92 GLY A CA 1
ATOM 798 C C . GLY A 1 92 ? -18.964 -0.621 15.994 1.00 89.44 92 GLY A C 1
ATOM 799 O O . GLY A 1 92 ? -19.048 -0.496 14.767 1.00 89.44 92 GLY A O 1
ATOM 800 N N . PHE A 1 93 ? -18.497 -1.734 16.555 1.00 89.94 93 PHE A N 1
ATOM 801 C CA . PHE A 1 93 ? -18.152 -2.908 15.765 1.00 89.94 93 PHE A CA 1
ATOM 802 C C . PHE A 1 93 ? -19.414 -3.595 15.231 1.00 89.94 93 PHE A C 1
ATOM 804 O O . PHE A 1 93 ? -20.292 -4.000 15.989 1.00 89.94 93 PHE A O 1
ATOM 811 N N . THR A 1 94 ? -19.469 -3.796 13.913 1.00 89.56 94 THR A N 1
ATOM 812 C CA . THR A 1 94 ? -20.445 -4.690 13.284 1.00 89.56 94 THR A CA 1
ATOM 813 C C . THR A 1 94 ? -19.737 -5.646 12.318 1.00 89.56 94 THR A C 1
ATOM 815 O O . THR A 1 94 ? -18.855 -5.213 11.567 1.00 89.56 94 THR A O 1
ATOM 818 N N . PRO A 1 95 ? -20.131 -6.935 12.258 1.00 88.06 95 PRO A N 1
ATOM 819 C CA . PRO A 1 95 ? -19.520 -7.913 11.350 1.00 88.06 95 PRO A CA 1
ATOM 820 C C . PRO A 1 95 ? -19.534 -7.485 9.875 1.00 88.06 95 PRO A C 1
ATOM 822 O O . PRO A 1 95 ? -18.597 -7.763 9.132 1.00 88.06 95 PRO A O 1
ATOM 825 N N . LYS A 1 96 ? -20.567 -6.742 9.454 1.00 89.12 96 LYS A N 1
ATOM 826 C CA . LYS A 1 96 ? -20.697 -6.227 8.081 1.00 89.12 96 LYS A CA 1
ATOM 827 C C . LYS A 1 96 ? -19.550 -5.290 7.691 1.00 89.12 96 LYS A C 1
ATOM 829 O O . LYS A 1 96 ? -19.091 -5.349 6.553 1.00 89.12 96 LYS A O 1
ATOM 834 N N . ILE A 1 97 ? -19.075 -4.455 8.623 1.00 88.12 97 ILE A N 1
ATOM 835 C CA . ILE A 1 97 ? -17.927 -3.571 8.377 1.00 88.12 97 ILE A CA 1
ATOM 836 C C . ILE A 1 97 ? -16.679 -4.422 8.136 1.00 88.12 97 ILE A C 1
ATOM 838 O O . ILE A 1 97 ? -15.967 -4.194 7.163 1.00 88.12 97 ILE A O 1
ATOM 842 N N . ALA A 1 98 ? -16.429 -5.429 8.977 1.00 87.69 98 ALA A N 1
ATOM 843 C CA . ALA A 1 98 ? -15.258 -6.288 8.826 1.00 87.69 98 ALA A CA 1
ATOM 844 C C . ALA A 1 98 ? -15.276 -7.086 7.513 1.00 87.69 98 ALA A C 1
ATOM 846 O O . ALA A 1 98 ? -14.260 -7.143 6.821 1.00 87.69 98 ALA A O 1
ATOM 847 N N . GLU A 1 99 ? -16.430 -7.622 7.113 1.00 87.69 99 GLU A N 1
ATOM 848 C CA . GLU A 1 99 ? -16.546 -8.391 5.870 1.00 87.69 99 GLU A CA 1
ATOM 849 C C . GLU A 1 99 ? -16.236 -7.534 4.629 1.00 87.69 99 GLU A C 1
ATOM 851 O O . GLU A 1 99 ? -15.568 -8.000 3.706 1.00 87.69 99 GLU A O 1
ATOM 856 N N . HIS A 1 100 ? -16.609 -6.248 4.632 1.00 87.62 100 HIS A N 1
ATOM 857 C CA . HIS A 1 100 ? -16.308 -5.333 3.524 1.00 87.62 100 HIS A CA 1
ATOM 858 C C . HIS A 1 100 ? -14.797 -5.143 3.288 1.00 87.62 100 HIS A C 1
ATOM 860 O O . HIS A 1 100 ? -14.355 -4.969 2.152 1.00 87.62 100 HIS A O 1
ATOM 866 N N . TYR A 1 101 ? -13.982 -5.216 4.346 1.00 87.31 101 TYR A N 1
ATOM 867 C CA . TYR A 1 101 ? -12.525 -5.025 4.282 1.00 87.31 101 TYR A CA 1
ATOM 868 C C . TYR A 1 101 ? -11.729 -6.335 4.347 1.00 87.31 101 TYR A C 1
ATOM 870 O O . TYR A 1 101 ? -10.504 -6.314 4.494 1.00 87.31 101 TYR A O 1
ATOM 878 N N . LYS A 1 102 ? -12.402 -7.477 4.191 1.00 85.19 102 LYS A N 1
ATOM 879 C CA . LYS A 1 102 ? -11.806 -8.817 4.224 1.00 85.19 102 LYS A CA 1
ATOM 880 C C . LYS A 1 102 ? -10.906 -9.127 3.027 1.00 85.19 102 LYS A C 1
ATOM 882 O O . LYS A 1 102 ? -9.993 -9.952 3.149 1.00 85.19 102 LYS A O 1
ATOM 887 N N . GLY A 1 103 ? -11.183 -8.475 1.894 1.00 79.12 103 GLY A N 1
ATOM 888 C CA . GLY A 1 103 ? -10.649 -8.789 0.571 1.00 79.12 103 GLY A CA 1
ATOM 889 C C . GLY A 1 103 ? -9.128 -8.868 0.523 1.00 79.12 103 GLY A C 1
ATOM 890 O O . GLY A 1 103 ? -8.597 -9.909 0.165 1.00 79.12 103 GLY A O 1
ATOM 891 N N . SER A 1 104 ? -8.411 -7.814 0.918 1.00 83.94 104 SER A N 1
ATOM 892 C CA . SER A 1 104 ? -6.942 -7.794 0.858 1.00 83.94 104 SER A CA 1
ATOM 893 C C . SER A 1 104 ? -6.275 -7.573 2.213 1.00 83.94 104 SER A C 1
ATOM 895 O O . SER A 1 104 ? -6.836 -6.976 3.134 1.00 83.94 104 SER A O 1
ATOM 897 N N . LYS A 1 105 ? -5.015 -8.007 2.340 1.00 87.12 105 LYS A N 1
ATOM 898 C CA . LYS A 1 105 ? -4.232 -7.776 3.563 1.00 87.12 105 LYS A CA 1
ATOM 899 C C . LYS A 1 105 ? -4.084 -6.283 3.885 1.00 87.12 105 LYS A C 1
ATOM 901 O O . LYS A 1 105 ? -4.214 -5.924 5.051 1.00 87.12 105 LYS A O 1
ATOM 906 N N . CYS A 1 106 ? -3.894 -5.425 2.881 1.00 86.38 106 CYS A N 1
ATOM 907 C CA . CYS A 1 106 ? -3.809 -3.970 3.058 1.00 86.38 106 CYS A CA 1
ATOM 908 C C . CYS A 1 106 ? -5.120 -3.369 3.592 1.00 86.38 106 CYS A C 1
ATOM 910 O O . CYS A 1 106 ? -5.087 -2.495 4.455 1.00 86.38 106 CYS A O 1
ATOM 912 N N . GLN A 1 107 ? -6.279 -3.862 3.133 1.00 88.94 107 GLN A N 1
ATOM 913 C CA . GLN A 1 107 ? -7.588 -3.451 3.663 1.00 88.94 107 GLN A CA 1
ATOM 914 C C . GLN A 1 107 ? -7.768 -3.879 5.116 1.00 88.94 107 GLN A C 1
ATOM 916 O O . GLN A 1 107 ? -8.144 -3.065 5.958 1.00 88.94 107 GLN A O 1
ATOM 921 N N . ARG A 1 108 ? -7.424 -5.130 5.437 1.00 90.88 108 ARG A N 1
ATOM 922 C CA . ARG A 1 108 ? -7.491 -5.620 6.817 1.00 90.88 108 ARG A CA 1
ATOM 923 C C . ARG A 1 108 ? -6.555 -4.846 7.737 1.00 90.88 108 ARG A C 1
ATOM 925 O O . ARG A 1 108 ? -6.927 -4.571 8.866 1.00 90.88 108 ARG A O 1
ATOM 932 N N . MET A 1 109 ? -5.369 -4.456 7.268 1.00 91.06 109 MET A N 1
ATOM 933 C CA . MET A 1 109 ? -4.451 -3.616 8.043 1.00 91.06 109 MET A CA 1
ATOM 934 C C . MET A 1 109 ? -5.027 -2.231 8.344 1.00 91.06 109 MET A C 1
ATOM 936 O O . MET A 1 109 ? -4.901 -1.775 9.477 1.00 91.06 109 MET A O 1
ATOM 940 N N . ALA A 1 110 ? -5.701 -1.598 7.378 1.00 92.75 110 ALA A N 1
ATOM 941 C CA . ALA A 1 110 ? -6.415 -0.344 7.614 1.00 92.75 110 ALA A CA 1
ATOM 942 C C . ALA A 1 110 ? -7.510 -0.508 8.682 1.00 92.75 110 ALA A C 1
ATOM 944 O O . ALA A 1 110 ? -7.604 0.310 9.596 1.00 92.75 110 ALA A O 1
ATOM 945 N N . LEU A 1 111 ? -8.279 -1.601 8.615 1.00 93.25 111 LEU A N 1
ATOM 946 C CA . LEU A 1 111 ? -9.304 -1.920 9.609 1.00 93.25 111 LEU A CA 1
ATOM 947 C C . LEU A 1 111 ? -8.709 -2.184 10.999 1.00 93.25 111 LEU A C 1
ATOM 949 O O . LEU A 1 111 ? -9.199 -1.638 11.982 1.00 93.25 111 LEU A O 1
ATOM 953 N N . TYR A 1 112 ? -7.640 -2.977 11.086 1.00 92.50 112 TYR A N 1
ATOM 954 C CA . TYR A 1 112 ? -6.953 -3.248 12.349 1.00 92.50 112 TYR A CA 1
ATOM 955 C C . TYR A 1 112 ? -6.380 -1.977 12.975 1.00 92.50 112 TYR A C 1
ATOM 957 O O . TYR A 1 112 ? -6.484 -1.812 14.185 1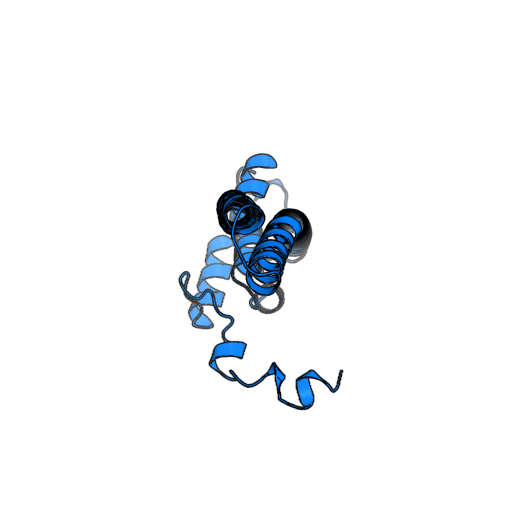.00 92.50 112 TYR A O 1
ATOM 965 N N . ALA A 1 113 ? -5.800 -1.078 12.173 1.00 93.12 113 ALA A N 1
ATOM 966 C CA . ALA A 1 113 ? -5.296 0.199 12.669 1.00 93.12 113 ALA A CA 1
ATOM 967 C C . ALA A 1 113 ? -6.435 1.049 13.254 1.00 93.12 113 ALA A C 1
ATOM 969 O O . ALA A 1 113 ? -6.336 1.488 14.395 1.00 93.12 113 ALA A O 1
ATOM 970 N N . ALA A 1 114 ? -7.544 1.199 12.523 1.00 93.88 114 ALA A N 1
ATOM 971 C CA . ALA A 1 114 ? -8.711 1.945 12.995 1.00 93.88 114 ALA A CA 1
ATOM 972 C C . ALA A 1 114 ? -9.309 1.345 14.276 1.00 93.88 114 ALA A C 1
ATOM 974 O O . ALA A 1 114 ? -9.560 2.065 15.237 1.00 93.88 114 ALA A O 1
ATOM 975 N N . ALA A 1 115 ? -9.488 0.026 14.32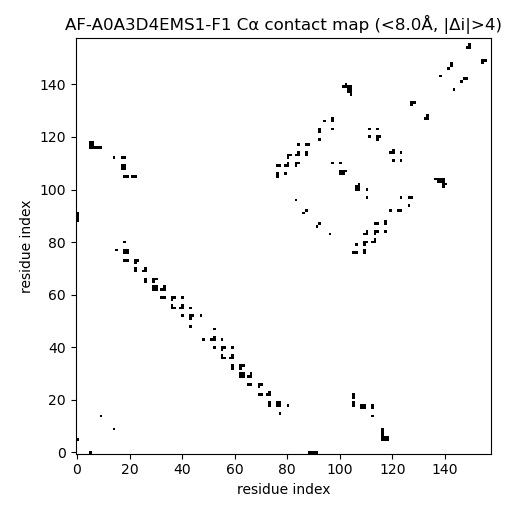2 1.00 92.88 115 ALA A N 1
ATOM 976 C CA . ALA A 1 115 ? -10.068 -0.644 15.478 1.00 92.88 115 ALA A CA 1
ATOM 977 C C . ALA A 1 115 ? -9.156 -0.624 16.702 1.00 92.88 115 ALA A C 1
ATOM 979 O O . ALA A 1 115 ? -9.637 -0.413 17.809 1.00 92.88 115 ALA A O 1
ATOM 980 N N . LYS A 1 116 ? -7.841 -0.769 16.514 1.00 93.06 116 LYS A N 1
ATOM 981 C CA . LYS A 1 116 ? -6.866 -0.623 17.598 1.00 93.06 116 LYS A CA 1
ATOM 982 C C . LYS A 1 116 ? -6.920 0.764 18.222 1.00 93.06 116 LYS A C 1
ATOM 984 O O . LYS A 1 116 ? -6.902 0.886 19.442 1.00 93.06 116 LYS A O 1
ATOM 989 N N . GLU A 1 117 ? -7.031 1.799 17.398 1.00 93.06 117 GLU A N 1
ATOM 990 C CA . GLU A 1 117 ? -7.164 3.173 17.878 1.00 93.06 117 GLU A CA 1
ATOM 991 C C . GLU A 1 117 ? -8.512 3.452 18.555 1.00 93.06 117 GLU A C 1
ATOM 993 O O . GLU A 1 117 ? -8.613 4.402 19.317 1.00 93.06 117 GLU A O 1
ATOM 998 N N . LEU A 1 118 ? -9.537 2.627 18.341 1.00 92.69 118 LEU A N 1
ATOM 999 C CA . LEU A 1 118 ? -10.837 2.743 19.012 1.00 92.69 118 LEU A CA 1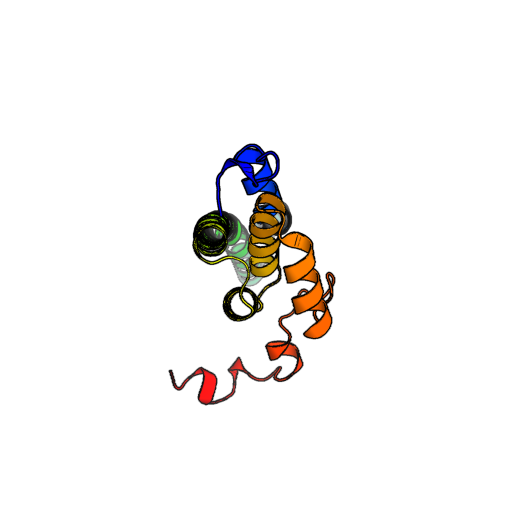
ATOM 1000 C C . LEU A 1 118 ? -11.032 1.722 20.144 1.00 92.69 118 LEU A C 1
ATOM 1002 O O . LEU A 1 118 ? -12.115 1.643 20.710 1.00 92.69 118 LEU A O 1
ATOM 1006 N N . GLY A 1 119 ? -10.007 0.927 20.470 1.00 91.12 119 GLY A N 1
ATOM 1007 C CA . GLY A 1 119 ? -10.083 -0.102 21.512 1.00 91.12 119 GLY A CA 1
ATOM 1008 C C . GLY A 1 119 ? -10.855 -1.371 21.123 1.00 91.12 119 GLY A C 1
ATOM 1009 O O . GLY A 1 119 ? -11.040 -2.233 21.970 1.00 91.12 119 GLY A O 1
ATOM 1010 N N . MET A 1 120 ? -11.245 -1.523 19.853 1.00 91.94 120 MET A N 1
ATOM 1011 C CA . MET A 1 120 ? -12.033 -2.653 19.329 1.00 91.94 120 MET A CA 1
ATOM 1012 C C . MET A 1 120 ? -11.180 -3.724 18.622 1.00 91.94 120 MET A C 1
ATOM 1014 O O . MET A 1 120 ? -11.643 -4.447 17.736 1.00 91.94 120 MET A O 1
ATOM 1018 N N . GLU A 1 121 ? -9.873 -3.775 18.891 1.00 91.12 121 GLU A N 1
ATOM 1019 C CA . GLU A 1 121 ? -8.964 -4.684 18.177 1.00 91.12 121 GLU A CA 1
ATOM 1020 C C . GLU A 1 121 ? -9.341 -6.160 18.388 1.00 91.12 121 GLU A C 1
ATOM 1022 O O . GLU A 1 121 ? -9.191 -6.984 17.480 1.00 91.12 121 GLU A O 1
ATOM 1027 N N . THR A 1 122 ? -9.829 -6.494 19.582 1.00 90.75 122 THR A N 1
ATOM 1028 C CA . THR A 1 122 ? -10.123 -7.867 20.000 1.00 90.75 122 THR A CA 1
ATOM 1029 C C . THR A 1 122 ? -11.307 -8.440 19.230 1.00 90.75 122 THR A C 1
ATOM 1031 O O . THR A 1 122 ? -11.218 -9.551 18.711 1.00 90.75 122 THR A O 1
ATOM 1034 N N . GLU A 1 123 ? -12.371 -7.661 19.074 1.00 91.62 123 GLU A N 1
ATOM 1035 C CA . GLU A 1 123 ? -13.600 -8.020 18.371 1.00 91.62 123 GLU A CA 1
ATOM 1036 C C . GLU A 1 123 ? -13.313 -8.315 16.896 1.00 91.62 123 GLU A C 1
ATOM 1038 O O . GLU A 1 123 ? -13.754 -9.329 16.351 1.00 91.62 123 GLU A O 1
ATOM 1043 N N . ILE A 1 124 ? -12.478 -7.485 16.259 1.00 91.38 124 ILE A N 1
ATOM 1044 C CA . ILE A 1 124 ? -12.078 -7.689 14.861 1.00 91.38 124 ILE A CA 1
ATOM 1045 C C . ILE A 1 124 ? -11.195 -8.927 14.709 1.00 91.38 124 ILE A C 1
ATOM 1047 O O . ILE A 1 124 ? -11.382 -9.710 13.773 1.00 91.38 124 ILE A O 1
ATOM 1051 N N . LYS A 1 125 ? -10.237 -9.135 15.621 1.00 90.19 125 LYS A N 1
ATOM 1052 C CA . LYS A 1 125 ? -9.387 -10.334 15.605 1.00 90.19 125 LYS A CA 1
ATOM 1053 C C . LYS A 1 125 ? -10.207 -11.604 15.780 1.00 90.19 125 LYS A C 1
ATOM 1055 O O . LYS A 1 125 ? -9.982 -12.561 15.044 1.00 90.19 125 LYS A O 1
ATOM 1060 N N . GLN A 1 126 ? -11.154 -11.611 16.715 1.00 91.31 126 GLN A N 1
ATOM 1061 C CA . GLN A 1 126 ? -12.043 -12.747 16.947 1.00 91.31 126 GLN A CA 1
ATOM 1062 C C . GLN A 1 126 ? -12.901 -13.034 15.716 1.00 91.31 126 GLN A C 1
ATOM 1064 O O . GLN A 1 126 ? -12.951 -14.177 15.267 1.00 91.31 126 GLN A O 1
ATOM 1069 N N . HIS A 1 127 ? -13.493 -12.003 15.111 1.00 91.69 127 HIS A N 1
ATOM 1070 C CA . HIS A 1 127 ? -14.293 -12.158 13.900 1.00 91.69 127 HIS A CA 1
ATOM 1071 C C . HIS A 1 127 ? -13.485 -12.752 12.736 1.00 91.69 127 HIS A C 1
ATOM 1073 O O . HIS A 1 127 ? -13.912 -13.711 12.093 1.00 91.69 127 HIS A O 1
ATOM 1079 N N . TYR A 1 128 ? -12.275 -12.246 12.486 1.00 89.25 128 TYR A N 1
ATOM 1080 C CA . TYR A 1 128 ? -11.426 -12.791 11.429 1.00 89.25 128 TYR A CA 1
ATOM 1081 C C . TYR A 1 128 ? -10.869 -14.181 11.743 1.00 89.25 128 TYR A C 1
ATOM 1083 O O . TYR A 1 128 ? -10.733 -14.990 10.824 1.00 89.25 128 TYR A O 1
ATOM 1091 N N . ALA A 1 129 ? -10.601 -14.492 13.012 1.00 88.69 129 ALA A N 1
ATOM 1092 C CA . ALA A 1 129 ? -10.229 -15.839 13.428 1.00 88.69 129 ALA A CA 1
ATOM 1093 C C . ALA A 1 129 ? -11.367 -16.839 13.165 1.00 88.69 129 ALA A C 1
ATOM 1095 O O . ALA A 1 129 ? -11.115 -17.901 12.599 1.00 88.69 129 ALA A O 1
ATOM 1096 N N . GLN A 1 130 ? -12.615 -16.471 13.481 1.00 89.94 130 GLN A N 1
ATOM 1097 C CA . GLN A 1 130 ? -13.811 -17.266 13.171 1.00 89.94 130 GLN A CA 1
ATOM 1098 C C . GLN A 1 130 ? -14.015 -17.441 11.660 1.00 89.94 130 GLN A C 1
ATOM 1100 O O . GLN A 1 130 ? -14.388 -18.518 11.208 1.00 89.94 130 GLN A O 1
ATOM 1105 N N . ALA A 1 131 ? -13.688 -16.423 10.858 1.00 86.00 131 ALA A N 1
ATOM 1106 C CA . ALA A 1 131 ? -13.689 -16.511 9.396 1.00 86.00 131 ALA A CA 1
ATOM 1107 C C . ALA A 1 131 ? -12.500 -17.315 8.812 1.00 86.00 131 ALA A C 1
ATOM 1109 O O . ALA A 1 131 ? -12.344 -17.399 7.591 1.00 86.00 131 ALA A O 1
ATOM 1110 N N . GLY A 1 132 ? -11.618 -17.875 9.649 1.00 85.94 132 GLY A N 1
ATOM 1111 C CA . GLY A 1 132 ? -10.446 -18.644 9.216 1.00 85.94 132 GLY A CA 1
ATOM 1112 C C . GLY A 1 132 ? -9.324 -17.794 8.606 1.00 85.94 132 GLY A C 1
ATOM 1113 O O . GLY A 1 132 ? -8.447 -18.311 7.907 1.00 85.94 132 GLY A O 1
ATOM 1114 N N . ILE A 1 133 ? -9.330 -16.480 8.835 1.00 85.25 133 ILE A N 1
ATOM 1115 C CA . ILE A 1 133 ? -8.326 -15.559 8.306 1.00 85.25 133 ILE A CA 1
ATOM 1116 C C . ILE A 1 133 ? -7.177 -15.425 9.293 1.00 85.25 133 ILE A C 1
ATOM 1118 O O . ILE A 1 133 ? -7.314 -14.874 10.382 1.00 85.25 133 ILE A O 1
ATOM 1122 N N . LYS A 1 134 ? -5.998 -15.868 8.864 1.00 82.88 134 LYS A N 1
ATOM 1123 C CA . LYS A 1 134 ? -4.759 -15.762 9.629 1.00 82.88 134 LYS A CA 1
ATOM 1124 C C . LYS A 1 134 ? -3.898 -14.612 9.110 1.00 82.88 134 LYS A C 1
ATOM 1126 O O . LYS A 1 134 ? -4.020 -14.181 7.962 1.00 82.88 134 LYS A O 1
ATOM 1131 N N . TRP A 1 135 ? -2.989 -14.124 9.952 1.00 75.62 135 TRP A N 1
ATOM 1132 C CA . TRP A 1 135 ? -2.115 -12.979 9.654 1.00 75.62 135 TRP A CA 1
ATOM 1133 C C . TRP A 1 135 ? -1.223 -13.184 8.408 1.00 75.62 135 TRP A C 1
ATOM 1135 O O . TRP A 1 135 ? -0.846 -12.214 7.735 1.00 75.62 135 TRP A O 1
ATOM 1145 N N . TYR A 1 136 ? -0.904 -14.442 8.088 1.00 79.19 136 TYR A N 1
ATOM 1146 C CA . TYR A 1 136 ? -0.070 -14.836 6.952 1.00 79.19 136 TYR A CA 1
ATOM 1147 C C . TYR A 1 136 ? -0.844 -15.001 5.636 1.00 79.19 136 TYR A C 1
ATOM 1149 O O . TYR A 1 136 ? -0.220 -15.157 4.593 1.00 79.19 136 TYR A O 1
ATOM 1157 N N . HIS A 1 137 ? -2.181 -14.940 5.629 1.00 81.88 137 HIS A N 1
ATOM 1158 C CA . HIS A 1 137 ? -2.941 -15.001 4.377 1.00 81.88 137 HIS A CA 1
ATOM 1159 C C . HIS A 1 137 ? -2.776 -13.691 3.600 1.00 81.88 137 HIS A C 1
ATOM 1161 O O . HIS A 1 137 ? -3.493 -12.729 3.846 1.00 81.88 137 HIS A O 1
ATOM 1167 N N . PHE A 1 138 ? -1.825 -13.617 2.673 1.00 77.44 138 PHE A N 1
ATOM 1168 C CA . PHE A 1 138 ? -1.714 -12.474 1.758 1.00 77.44 138 PHE A CA 1
ATOM 1169 C C . PHE A 1 138 ? -2.768 -12.537 0.650 1.00 77.44 138 PHE A C 1
ATOM 1171 O O . PHE A 1 138 ? -3.329 -11.506 0.282 1.00 77.44 138 PHE A O 1
ATOM 1178 N N . ILE A 1 139 ? -3.068 -13.751 0.187 1.00 75.12 139 ILE A N 1
ATOM 1179 C CA . ILE A 1 139 ? -4.038 -14.020 -0.870 1.00 75.12 139 ILE A CA 1
ATOM 1180 C C . ILE A 1 139 ? -5.458 -14.001 -0.273 1.00 75.12 139 ILE A C 1
ATOM 1182 O O . ILE A 1 139 ? -5.683 -14.598 0.789 1.00 75.12 139 ILE A O 1
ATOM 1186 N N . PRO A 1 140 ? -6.417 -13.316 -0.917 1.00 77.19 140 PRO A N 1
ATOM 1187 C CA . PRO A 1 140 ? -7.821 -13.372 -0.532 1.00 77.19 140 PRO A CA 1
ATOM 1188 C C . PRO A 1 140 ? -8.361 -14.807 -0.547 1.00 77.19 140 PRO A C 1
ATOM 1190 O O . PRO A 1 140 ? -8.088 -15.564 -1.476 1.00 77.19 140 PRO A O 1
ATOM 1193 N N . GLN A 1 141 ? -9.204 -15.173 0.423 1.00 76.75 141 GLN A N 1
ATOM 1194 C CA . GLN A 1 141 ? -9.812 -16.513 0.462 1.00 76.75 141 GLN A CA 1
ATOM 1195 C C . GLN A 1 141 ? -10.617 -16.838 -0.805 1.00 76.75 141 GLN A C 1
ATOM 1197 O O . GLN A 1 141 ? -10.594 -17.981 -1.250 1.00 76.75 141 GLN A O 1
ATOM 1202 N N . PHE A 1 142 ? -11.264 -15.844 -1.426 1.00 77.00 142 PHE A N 1
ATOM 1203 C CA . PHE A 1 142 ? -12.030 -16.065 -2.655 1.00 77.00 142 PHE A CA 1
ATOM 1204 C C . PHE A 1 142 ? -11.148 -16.517 -3.828 1.00 77.00 142 PHE A C 1
ATOM 1206 O O . PHE A 1 142 ? -11.585 -17.339 -4.621 1.00 77.00 142 PHE A O 1
ATOM 1213 N N . MET A 1 143 ? -9.896 -16.048 -3.912 1.00 77.88 143 MET A N 1
ATOM 1214 C CA . MET A 1 143 ? -8.954 -16.491 -4.950 1.00 77.88 143 MET A CA 1
ATOM 1215 C C . MET A 1 143 ? -8.444 -17.913 -4.692 1.00 77.88 143 MET A C 1
ATOM 1217 O O . MET A 1 143 ? -8.088 -18.615 -5.630 1.00 77.88 143 MET A O 1
ATOM 1221 N N . ILE A 1 144 ? -8.404 -18.346 -3.428 1.00 80.25 144 ILE A N 1
ATOM 1222 C CA . ILE A 1 144 ? -8.032 -19.722 -3.064 1.00 80.25 144 ILE A CA 1
ATOM 1223 C C . ILE A 1 144 ? -9.175 -20.684 -3.405 1.00 80.25 144 ILE A C 1
ATOM 1225 O O . ILE A 1 144 ? -8.935 -21.772 -3.916 1.00 80.25 144 ILE A O 1
ATOM 1229 N N . GLN A 1 145 ? -10.415 -20.284 -3.119 1.00 82.62 145 GLN A N 1
ATOM 1230 C CA . GLN A 1 145 ? -11.608 -21.084 -3.403 1.00 82.62 145 GLN A CA 1
ATOM 1231 C C . GLN A 1 145 ? -11.938 -21.124 -4.898 1.00 82.62 145 GLN A C 1
ATOM 1233 O O . GLN A 1 145 ? -12.439 -22.133 -5.388 1.00 82.62 145 GLN A O 1
ATOM 1238 N N . ASP A 1 146 ? -11.646 -20.043 -5.622 1.00 82.88 146 ASP A N 1
ATOM 1239 C CA . ASP A 1 146 ? -11.889 -19.936 -7.053 1.00 82.88 146 ASP A CA 1
ATOM 1240 C C . ASP A 1 146 ? -10.687 -19.314 -7.787 1.00 82.88 146 ASP A C 1
ATOM 1242 O O . ASP A 1 146 ? -10.685 -18.124 -8.107 1.00 82.88 146 ASP A O 1
ATOM 1246 N N . PRO A 1 147 ? -9.637 -20.101 -8.080 1.00 83.12 147 PRO A N 1
ATOM 1247 C CA . PRO A 1 147 ? -8.441 -19.586 -8.747 1.00 83.12 147 PRO A CA 1
ATOM 1248 C C . PRO A 1 147 ? -8.703 -19.158 -10.198 1.00 83.12 147 PRO A C 1
ATOM 1250 O O . PRO A 1 147 ? -7.989 -18.314 -10.734 1.00 83.12 147 PRO A O 1
ATOM 1253 N N . LEU A 1 148 ? -9.747 -19.704 -10.835 1.00 85.19 148 LEU A N 1
ATOM 1254 C CA . LEU A 1 148 ? -10.154 -19.360 -12.201 1.00 85.19 148 LEU A CA 1
ATOM 1255 C C . LEU A 1 148 ? -11.226 -18.263 -12.241 1.00 85.19 148 LEU A C 1
ATOM 1257 O O . LEU A 1 148 ? -11.776 -17.998 -13.308 1.00 85.19 148 LEU A O 1
ATOM 1261 N N . PHE A 1 149 ? -11.488 -17.595 -11.113 1.00 82.56 149 PHE A N 1
ATOM 1262 C CA . PHE A 1 149 ? -12.385 -16.444 -10.992 1.00 82.56 149 PHE A CA 1
ATOM 1263 C C . PHE A 1 149 ? -12.305 -15.449 -12.170 1.00 82.56 149 PHE A C 1
ATOM 1265 O O . PHE A 1 149 ? -13.356 -15.167 -12.748 1.00 82.56 149 PHE A O 1
ATOM 1272 N N . PRO A 1 150 ? -11.121 -14.967 -12.621 1.00 80.44 150 PRO A N 1
ATOM 1273 C CA . PRO A 1 150 ? -11.052 -14.006 -13.731 1.00 80.44 150 PRO A CA 1
ATOM 1274 C C . PRO A 1 150 ? -11.512 -14.567 -15.090 1.00 80.44 150 PRO A C 1
ATOM 1276 O O . PRO A 1 150 ? -11.834 -13.799 -15.991 1.00 80.44 150 PRO A O 1
ATOM 1279 N N . PHE A 1 151 ? -11.577 -15.890 -15.258 1.00 85.56 151 PHE A N 1
ATOM 1280 C CA . PHE A 1 151 ? -12.029 -16.540 -16.495 1.00 85.56 151 PHE A CA 1
ATOM 1281 C C . PHE A 1 151 ? -13.517 -16.906 -16.475 1.00 85.56 151 PHE A C 1
ATOM 1283 O O . PHE A 1 151 ? -14.058 -17.374 -17.478 1.00 85.56 151 PHE A O 1
ATOM 1290 N N . LYS A 1 152 ? -14.205 -16.719 -15.343 1.00 83.62 152 LYS A N 1
ATOM 1291 C CA . LYS A 1 152 ? -15.616 -17.082 -15.206 1.00 83.62 152 LYS A CA 1
ATOM 1292 C C . LYS A 1 152 ? -16.527 -15.940 -15.631 1.00 83.62 152 LYS A C 1
ATOM 1294 O O . LYS A 1 152 ? -16.257 -14.770 -15.382 1.00 83.62 152 LYS A O 1
ATOM 1299 N N . LYS A 1 153 ? -17.663 -16.290 -16.242 1.00 82.25 153 LYS A N 1
ATOM 1300 C CA . LYS A 1 153 ? -18.625 -15.317 -16.786 1.00 82.25 153 LYS A CA 1
ATOM 1301 C C . LYS A 1 153 ? -19.125 -14.315 -15.747 1.00 82.25 153 LYS A C 1
ATOM 1303 O O . LYS A 1 153 ? -19.284 -13.158 -16.101 1.00 82.25 153 LYS A O 1
ATOM 1308 N N . TYR A 1 154 ? -19.303 -14.723 -14.486 1.00 84.50 154 TYR A N 1
ATOM 1309 C CA . TYR A 1 154 ? -19.792 -13.823 -13.436 1.00 84.50 154 TYR A CA 1
ATOM 1310 C C . TYR A 1 154 ? -18.816 -12.677 -13.111 1.00 84.50 154 TYR A C 1
ATOM 1312 O O . TYR A 1 154 ? -19.234 -11.661 -12.571 1.00 84.50 154 TYR A O 1
ATOM 1320 N N . PHE A 1 155 ? -17.519 -12.820 -13.417 1.00 80.12 155 PHE A N 1
ATOM 1321 C CA . PHE A 1 155 ? -16.556 -11.727 -13.272 1.00 80.12 155 PHE A CA 1
ATOM 1322 C C . PHE A 1 155 ? -16.774 -10.646 -14.340 1.00 80.12 155 PHE A C 1
ATOM 1324 O O . PHE A 1 155 ? -16.631 -9.458 -14.063 1.00 80.12 155 PHE A O 1
ATOM 1331 N N . TRP A 1 156 ? -17.151 -11.068 -15.550 1.00 82.94 156 TRP A N 1
ATOM 1332 C CA . TRP A 1 156 ? -17.374 -10.198 -16.706 1.00 82.94 156 TRP A CA 1
ATOM 1333 C C . TRP A 1 156 ? -18.815 -9.691 -16.816 1.00 82.94 156 TRP A C 1
ATOM 1335 O O . TRP A 1 156 ? -19.048 -8.643 -17.412 1.00 82.94 156 TRP A O 1
ATOM 1345 N N . SER A 1 157 ? -19.785 -10.410 -16.247 1.00 77.75 157 SER A N 1
ATOM 1346 C CA . SER A 1 157 ? -21.183 -9.988 -16.170 1.00 77.75 157 SER A CA 1
ATOM 1347 C C . SER A 1 157 ? -21.372 -9.083 -14.954 1.00 77.75 157 SER A C 1
ATOM 1349 O O . SER A 1 157 ? -21.840 -9.522 -13.901 1.00 77.75 157 SER A O 1
ATOM 1351 N N . ARG A 1 158 ? -20.919 -7.840 -15.082 1.00 55.81 158 ARG A N 1
ATOM 1352 C CA . ARG A 1 158 ? -21.170 -6.796 -14.094 1.00 55.81 158 ARG A CA 1
ATOM 1353 C C . ARG A 1 158 ? -22.425 -6.015 -14.446 1.00 55.81 158 ARG A C 1
ATOM 1355 O O . ARG A 1 158 ? -22.592 -5.715 -15.647 1.00 55.81 158 ARG A O 1
#

Sequence (158 aa):
MHFSDLPKQPSTFVSYWNVGKLLYGALFLFILETVFYYTKFVEAYTEKTILIIAFWLWCLMFSFIHIFLVTMDVWSRFQNYKRIKDHLFQHGFTPKIAEHYKGSKCQRMALYAAAKELGMETEIKQHYAQAGIKWYHFIPQFMIQDPLFPFKKYFWSR

Foldseek 3Di:
DDPVLFDDADDLVVLLCQLQVVLVVVLVVLVVQLVVLVVQLVVCVPDHDPVSNVVSVVSNVVSVVVNVVSVVVSVVLSVLLVVLLVCCVVPNDDLVSLVVQQQALSSVSSNCSSCVRRVNNVVSVVSCVVVVHDNPCRHRPVCVVPVCVVVDVVNVVD

Secondary structure (DSSP, 8-state):
--GGGPPPPPPHHHHHHHHHHHHHHHHHHHHHHHHHHHHHHHHHHHHS-HHHHHHHHHHHHHHHHHHHHHHHHHHHHHHHHHHHHHHHHHH---HHHHHHT-S-HHHHHHHHHHHHHTT-HHHHHHHHHHTT--TT--S-HHHHH-TTGGGSHHHH--

Radius of gyration: 20.51 Å; Cα contacts (8 Å, |Δi|>4): 138; chains: 1; bounding box: 48×32×58 Å

Nearest PDB structures (foldseek):
  5f5p-assembly1_A  TM=4.377E-01  e=7.593E+00  Homo sapiens

Solvent-accessible surface area (backbone atoms only — not comparable to full-atom values): 8620 Å² total; per-residue (Å²): 105,63,82,86,76,45,52,86,69,75,56,72,68,57,53,48,44,65,39,26,51,69,49,52,53,50,35,52,48,27,50,52,47,25,55,53,28,45,53,52,27,54,61,23,67,77,79,52,57,68,69,57,29,52,52,30,47,49,54,23,52,52,28,51,54,44,42,56,53,40,54,53,47,38,53,53,45,49,52,49,22,52,56,49,34,52,49,38,46,72,70,43,91,51,73,70,65,56,60,73,32,57,60,40,50,61,44,41,34,15,50,48,50,31,25,48,50,58,67,43,40,66,62,53,50,51,52,36,48,75,70,70,54,54,94,82,52,64,68,34,68,65,50,72,78,37,74,60,45,88,81,38,68,75,66,73,64,119